Protein AF-A0A920PCF0-F1 (afdb_monomer)

Solvent-accessible surface area (backbone atoms only — not comparable to full-atom values): 4426 Å² total; per-residue (Å²): 133,51,82,49,74,46,69,56,58,98,83,18,73,44,69,24,54,64,87,34,45,41,84,77,43,82,65,62,59,96,89,36,70,62,88,55,58,27,53,80,39,69,82,38,51,63,79,71,63,71,91,77,51,93,73,90,83,85,88,74,82,79,80,89,126

Mean predicted aligned error: 4.72 Å

Nearest PDB structures (foldseek):
  4rvw-assembly1_A  TM=9.314E-01  e=2.224E-03  Neisseria meningitidis MC58
  4rdr-assembly1_A  TM=9.329E-01  e=1.251E-02  Neisseria meningitidis MC58
  4rdt-assembly1_A  TM=9.276E-01  e=1.632E-02  Neisseria meningitidis MC58
  4rdt-assembly2_B  TM=9.276E-01  e=1.632E-02  Neisseria meningitidis MC58
  1mqt-assembly1_D  TM=2.371E-01  e=4.329E+00  Swine vesicular disease virus

Sequence (65 aa):
MGVHGQSFGPGVGLPVIRGQDGPRVRIMTNGLGTNDASQNSPDHASIAVPLNAERIEILGACYIL

Secondary structure (DSSP, 8-state):
--EEEEESSTT-EEEEETTB-GGGS--EETTEE--SGGGT-TTSPPS--GGG-S-----PPPP--

pLDDT: mean 88.04, std 12.79, range [35.31, 96.69]

Radius of gyration: 12.06 Å; Cα contacts (8 Å, |Δi|>4): 79; chains: 1; bounding box: 37×27×25 Å

Foldseek 3Di:
DAWDWDDPPPVFTFIQGPNDGACVAFDDDPNHGQPDCCSVDRNDHGPDDCVPDPDDDDDDDDDDD

Structure (mmCIF, N/CA/C/O backbone):
data_AF-A0A920PCF0-F1
#
_entry.id   AF-A0A920PCF0-F1
#
loop_
_atom_site.group_PDB
_atom_site.id
_atom_site.type_symbol
_atom_site.label_atom_id
_atom_site.label_alt_id
_atom_site.label_comp_id
_atom_site.label_asym_id
_atom_site.label_entity_id
_atom_site.label_seq_id
_atom_site.pdbx_PDB_ins_code
_atom_site.Cartn_x
_atom_site.Cartn_y
_atom_site.Cartn_z
_atom_site.occupancy
_atom_site.B_iso_or_equiv
_atom_site.auth_seq_id
_atom_site.auth_comp_id
_atom_site.auth_asym_id
_atom_site.auth_atom_id
_atom_site.pdbx_PDB_model_num
ATOM 1 N N . MET A 1 1 ? -9.187 -15.719 2.639 1.00 58.00 1 MET A N 1
ATOM 2 C CA . MET A 1 1 ? -8.846 -14.633 1.694 1.00 58.00 1 MET A CA 1
ATOM 3 C C . MET A 1 1 ? -9.279 -13.311 2.304 1.00 58.00 1 MET A C 1
ATOM 5 O O . MET A 1 1 ? -10.446 -13.181 2.646 1.00 58.00 1 MET A O 1
ATOM 9 N N . GLY A 1 2 ? -8.347 -12.383 2.518 1.00 83.38 2 GLY A N 1
ATOM 10 C CA . GLY A 1 2 ? -8.567 -11.156 3.295 1.00 83.38 2 GLY A CA 1
ATOM 11 C C . GLY A 1 2 ? -7.517 -10.096 2.959 1.00 83.38 2 GLY A C 1
ATOM 12 O O . GLY A 1 2 ? -7.186 -9.946 1.784 1.00 83.38 2 GLY A O 1
ATOM 13 N N . VAL A 1 3 ? -6.994 -9.393 3.964 1.00 90.81 3 VAL A N 1
ATOM 14 C CA . VAL A 1 3 ? -5.957 -8.357 3.803 1.00 90.81 3 VAL A CA 1
ATOM 15 C C . VAL A 1 3 ? -4.569 -8.957 4.041 1.00 90.81 3 VAL A C 1
ATOM 17 O O . VAL A 1 3 ? -4.369 -9.645 5.038 1.00 90.81 3 VAL A O 1
ATOM 20 N N . HIS A 1 4 ? -3.624 -8.709 3.136 1.00 92.12 4 HIS A N 1
ATOM 21 C CA . HIS A 1 4 ? -2.200 -9.029 3.307 1.00 92.12 4 HIS A CA 1
ATOM 22 C C . HIS A 1 4 ? -1.322 -7.968 2.628 1.00 92.12 4 HIS A C 1
ATOM 24 O O . HIS A 1 4 ? -1.844 -7.085 1.954 1.00 92.12 4 HIS A O 1
ATOM 30 N N . GLY A 1 5 ? -0.005 -8.029 2.833 1.00 90.75 5 GLY A N 1
ATOM 31 C CA . GLY A 1 5 ? 0.954 -7.111 2.216 1.00 90.75 5 GLY A CA 1
ATOM 32 C C . GLY A 1 5 ? 1.635 -7.712 0.987 1.00 90.75 5 GLY A C 1
ATOM 33 O O . GLY A 1 5 ? 2.052 -8.869 1.011 1.00 90.75 5 GLY A O 1
ATOM 34 N N . GLN A 1 6 ? 1.784 -6.911 -0.061 1.00 91.75 6 GLN A N 1
ATOM 35 C CA . GLN A 1 6 ? 2.660 -7.149 -1.203 1.00 91.75 6 GLN A CA 1
ATOM 36 C C . GLN A 1 6 ? 4.012 -6.491 -0.942 1.00 91.75 6 GLN A C 1
ATOM 38 O O . GLN A 1 6 ? 4.057 -5.329 -0.545 1.00 91.75 6 GLN A O 1
ATOM 43 N N . SER A 1 7 ? 5.101 -7.2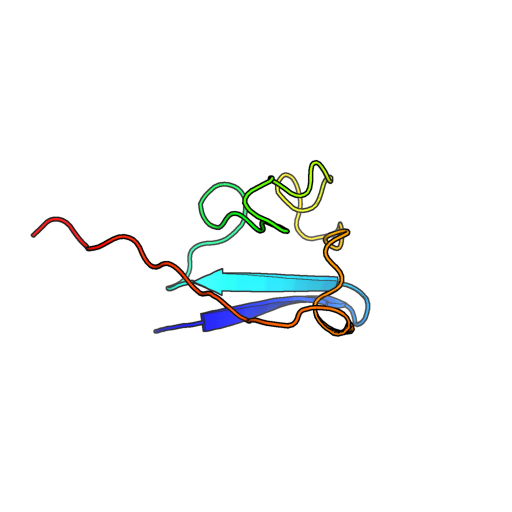26 -1.165 1.00 92.06 7 SER A N 1
ATOM 44 C CA . SER A 1 7 ? 6.464 -6.752 -0.915 1.00 92.06 7 SER A CA 1
ATOM 45 C C . SER A 1 7 ? 7.270 -6.637 -2.205 1.00 92.06 7 SER A C 1
ATOM 47 O O . SER A 1 7 ? 7.179 -7.499 -3.078 1.00 92.06 7 SER A O 1
ATOM 49 N N . PHE A 1 8 ? 8.106 -5.601 -2.270 1.00 93.12 8 PHE A N 1
ATOM 50 C CA . PHE A 1 8 ? 9.199 -5.451 -3.235 1.00 93.12 8 PHE A CA 1
ATOM 51 C C . PHE A 1 8 ? 10.524 -5.269 -2.473 1.00 93.12 8 PHE A C 1
ATOM 53 O O . PHE A 1 8 ? 11.256 -4.295 -2.629 1.00 93.12 8 PHE A O 1
ATOM 60 N N . GLY A 1 9 ? 10.783 -6.185 -1.536 1.00 92.69 9 GLY A N 1
ATOM 61 C CA . GLY A 1 9 ? 11.850 -6.056 -0.545 1.00 92.69 9 GLY A CA 1
ATOM 62 C C . GLY A 1 9 ? 11.393 -5.343 0.737 1.00 92.69 9 GLY A C 1
ATOM 63 O O . GLY A 1 9 ? 10.215 -5.013 0.889 1.00 92.69 9 GLY A O 1
ATOM 64 N N . PRO A 1 10 ? 12.310 -5.107 1.692 1.00 90.19 10 PRO A N 1
ATOM 65 C CA . PRO A 1 10 ? 11.963 -4.619 3.031 1.00 90.19 10 PRO A CA 1
ATOM 66 C C . PRO A 1 10 ? 11.445 -3.172 3.055 1.00 90.19 10 PRO A C 1
ATOM 68 O O . PRO A 1 10 ? 10.854 -2.762 4.048 1.00 90.19 10 PRO A O 1
ATOM 71 N N . GLY A 1 11 ? 11.672 -2.400 1.985 1.00 87.38 11 GLY A N 1
ATOM 72 C CA . GLY A 1 11 ? 11.278 -0.992 1.891 1.00 87.38 11 GLY A CA 1
ATOM 73 C C . GLY A 1 11 ? 9.883 -0.742 1.315 1.00 87.38 11 GLY A C 1
ATOM 74 O O . GLY A 1 11 ? 9.432 0.400 1.339 1.00 87.38 11 GLY A O 1
ATOM 75 N N . VAL A 1 12 ? 9.201 -1.769 0.794 1.00 92.62 12 VAL A N 1
ATOM 76 C CA . VAL A 1 12 ? 7.891 -1.611 0.148 1.00 92.62 12 VAL A CA 1
ATOM 77 C C . VAL A 1 12 ? 6.902 -2.639 0.684 1.00 92.62 12 VAL A C 1
ATOM 79 O O . VAL A 1 12 ? 7.180 -3.839 0.683 1.00 92.62 12 VAL A O 1
ATOM 82 N N . GLY A 1 13 ? 5.741 -2.148 1.122 1.00 91.06 13 GLY A N 1
ATOM 83 C CA . GLY A 1 13 ? 4.615 -2.939 1.608 1.00 91.06 13 GLY A CA 1
ATOM 84 C C . GLY A 1 13 ? 3.291 -2.302 1.189 1.00 91.06 13 GLY A C 1
ATOM 85 O O . GLY A 1 13 ? 2.893 -1.302 1.781 1.0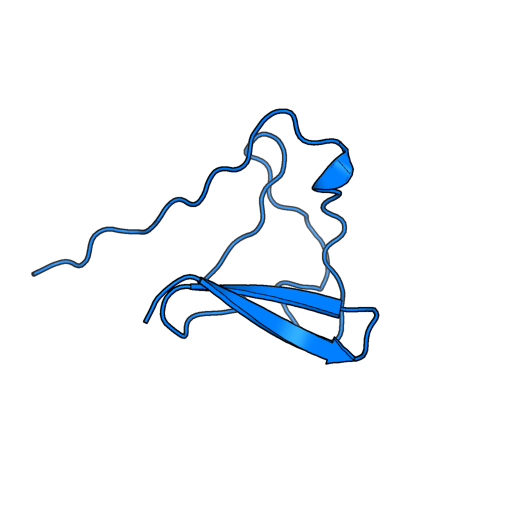0 91.06 13 GLY A O 1
ATOM 86 N N . LEU A 1 14 ? 2.615 -2.862 0.182 1.00 94.25 14 LEU A N 1
ATOM 87 C CA . LEU A 1 14 ? 1.320 -2.365 -0.309 1.00 94.25 14 LEU A CA 1
ATOM 88 C C . LEU A 1 14 ? 0.173 -3.312 0.082 1.00 94.25 14 LEU A C 1
ATOM 90 O O . LEU A 1 14 ? 0.375 -4.526 0.117 1.00 94.25 14 LEU A O 1
ATOM 94 N N . PRO A 1 15 ? -1.030 -2.806 0.402 1.00 93.44 15 PRO A N 1
ATOM 95 C CA . PRO A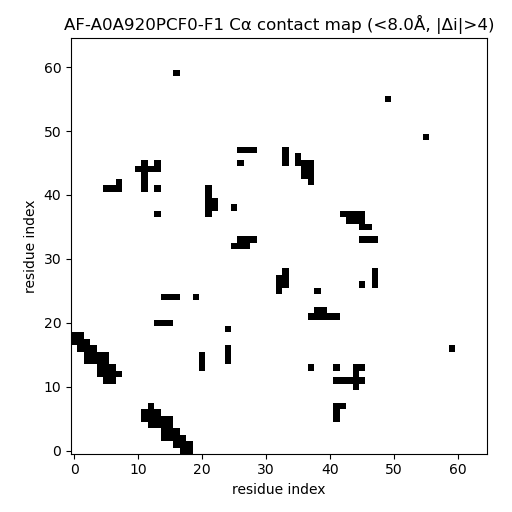 1 15 ? -2.146 -3.647 0.810 1.00 93.44 15 PRO A CA 1
ATOM 96 C C . PRO A 1 15 ? -2.743 -4.404 -0.380 1.00 93.44 15 PRO A C 1
ATOM 98 O O . PRO A 1 15 ? -3.096 -3.820 -1.401 1.00 93.44 15 PRO A O 1
ATOM 101 N N . VAL A 1 16 ? -2.954 -5.703 -0.191 1.00 92.88 16 VAL A N 1
ATOM 102 C CA . VAL A 1 16 ? -3.699 -6.572 -1.101 1.00 92.88 16 VAL A CA 1
ATOM 103 C C . VAL A 1 16 ? -4.980 -7.014 -0.409 1.00 92.88 16 VAL A C 1
ATOM 105 O O . VAL A 1 16 ? -4.951 -7.662 0.642 1.00 92.88 16 VAL A O 1
ATOM 108 N N . ILE A 1 17 ? -6.127 -6.687 -1.002 1.00 92.50 17 ILE A N 1
ATOM 109 C CA . ILE A 1 17 ? -7.451 -6.978 -0.445 1.00 92.50 17 ILE A CA 1
ATOM 110 C C . ILE A 1 17 ? -8.119 -8.039 -1.308 1.00 92.50 17 ILE A C 1
ATOM 112 O O . ILE A 1 17 ? -8.494 -7.788 -2.449 1.00 92.50 17 ILE A O 1
ATOM 116 N N . ARG A 1 18 ? -8.294 -9.246 -0.758 1.00 91.75 18 ARG A N 1
ATOM 117 C CA . ARG A 1 18 ? -8.917 -10.390 -1.457 1.00 91.75 18 ARG A CA 1
ATOM 118 C C . ARG A 1 18 ? -8.246 -10.700 -2.806 1.00 91.75 18 ARG A C 1
ATOM 120 O O . ARG A 1 18 ? -8.921 -11.009 -3.783 1.00 91.75 18 ARG A O 1
ATOM 127 N N . GLY A 1 19 ? -6.917 -10.601 -2.846 1.00 91.38 19 GLY A N 1
ATOM 128 C CA . GLY A 1 19 ? -6.120 -10.828 -4.056 1.00 91.38 19 GLY A CA 1
ATOM 129 C C . GLY A 1 19 ? -6.148 -9.675 -5.064 1.00 91.38 19 GLY A C 1
ATOM 130 O O . GLY A 1 19 ? -5.663 -9.855 -6.172 1.00 91.38 19 GLY A O 1
ATOM 131 N N . GLN A 1 20 ? -6.728 -8.525 -4.708 1.00 92.50 20 GLN A N 1
ATOM 132 C CA . GLN A 1 20 ? -6.695 -7.308 -5.518 1.00 92.50 20 GLN A CA 1
ATOM 133 C C . GLN A 1 20 ? -5.636 -6.347 -4.985 1.00 92.50 20 GLN A C 1
ATOM 135 O O . GLN A 1 20 ? -5.532 -6.169 -3.773 1.00 92.50 20 GLN A O 1
ATOM 140 N N . ASP A 1 21 ? -4.914 -5.710 -5.894 1.00 91.50 21 ASP A N 1
ATOM 141 C CA . ASP A 1 21 ? -3.838 -4.751 -5.660 1.00 91.50 21 ASP A CA 1
ATOM 142 C C . ASP A 1 21 ? -3.891 -3.608 -6.699 1.00 91.50 21 ASP A C 1
ATOM 144 O O . ASP A 1 21 ? -4.814 -3.520 -7.526 1.00 91.50 21 ASP A O 1
ATOM 148 N N . GLY A 1 22 ? -2.920 -2.692 -6.628 1.00 90.19 22 GLY A N 1
ATOM 149 C CA . GLY A 1 22 ? -2.746 -1.608 -7.596 1.00 90.19 22 GLY A CA 1
ATOM 150 C C . GLY A 1 22 ? -4.008 -0.745 -7.761 1.00 90.19 22 GLY A C 1
ATOM 151 O O . GLY A 1 22 ? -4.633 -0.368 -6.771 1.00 90.19 22 GLY A O 1
ATOM 152 N N . PRO A 1 23 ? -4.465 -0.439 -8.990 1.00 90.94 23 PRO A N 1
ATOM 153 C CA . PRO A 1 23 ? -5.624 0.432 -9.220 1.00 90.94 23 PRO A CA 1
ATOM 154 C C . PRO A 1 23 ? -6.947 -0.029 -8.581 1.00 90.94 23 PRO A C 1
ATOM 156 O O . PRO A 1 23 ? -7.883 0.766 -8.492 1.00 90.94 23 PRO A O 1
ATOM 159 N N . ARG A 1 24 ? -7.047 -1.295 -8.153 1.00 91.75 24 ARG A N 1
ATOM 160 C CA . ARG A 1 24 ? -8.247 -1.864 -7.516 1.00 91.75 24 ARG A CA 1
ATOM 161 C C . ARG A 1 24 ? -8.268 -1.681 -5.998 1.00 91.75 24 ARG A C 1
ATOM 163 O O . ARG A 1 24 ? -9.332 -1.809 -5.395 1.00 91.75 24 ARG A O 1
ATOM 170 N N . VAL A 1 25 ? -7.125 -1.367 -5.390 1.00 92.62 25 VAL A N 1
ATOM 171 C CA . VAL A 1 25 ? -6.996 -1.035 -3.967 1.00 92.62 25 VAL A CA 1
ATOM 172 C C . VAL A 1 25 ? -6.359 0.341 -3.864 1.00 92.62 25 VAL A C 1
ATOM 174 O O . VAL A 1 25 ? -5.197 0.532 -4.197 1.00 92.62 25 VAL A O 1
ATOM 177 N N . ARG A 1 26 ? -7.137 1.330 -3.423 1.00 92.06 26 ARG A N 1
ATOM 178 C CA . ARG A 1 26 ? -6.666 2.712 -3.321 1.00 92.06 26 ARG A CA 1
ATOM 179 C C . ARG A 1 26 ? -6.296 3.049 -1.886 1.00 92.06 26 ARG A C 1
ATOM 181 O O . ARG A 1 26 ? -7.130 2.924 -0.992 1.00 92.06 26 ARG A O 1
ATOM 188 N N . ILE A 1 27 ? -5.073 3.532 -1.694 1.00 93.75 27 ILE A N 1
ATOM 189 C CA . ILE A 1 27 ? -4.630 4.119 -0.429 1.00 93.75 27 ILE A CA 1
ATOM 190 C C . ILE A 1 27 ? -5.055 5.589 -0.407 1.00 93.75 27 ILE A C 1
ATOM 192 O O . ILE A 1 27 ? -4.928 6.305 -1.406 1.00 93.75 27 ILE A O 1
ATOM 196 N N . MET A 1 28 ? -5.602 6.032 0.723 1.00 93.44 28 MET A N 1
ATOM 197 C CA . MET A 1 28 ? -6.041 7.409 0.923 1.00 93.44 28 MET A CA 1
ATOM 198 C C . MET A 1 28 ? -5.636 7.900 2.309 1.00 93.44 28 MET A C 1
ATOM 200 O O . MET A 1 28 ? -5.700 7.148 3.280 1.00 93.44 28 MET A O 1
ATOM 204 N N . THR A 1 29 ? -5.298 9.181 2.396 1.00 93.62 29 THR A N 1
ATOM 205 C CA . THR A 1 29 ? -5.065 9.900 3.649 1.00 93.62 29 THR A CA 1
ATOM 206 C C . THR A 1 29 ? -6.083 11.0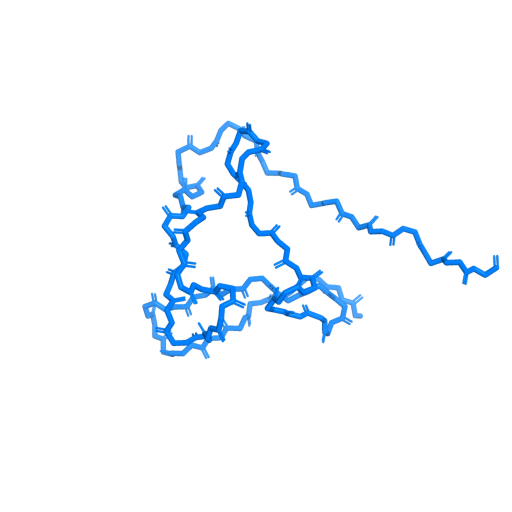29 3.723 1.00 93.62 29 THR A C 1
ATOM 208 O O . THR A 1 29 ? -6.170 11.838 2.803 1.00 93.62 29 THR A O 1
ATOM 211 N N . ASN A 1 30 ? -6.881 11.084 4.793 1.00 92.75 30 ASN A N 1
ATOM 212 C CA . ASN A 1 30 ? -7.934 12.097 4.975 1.00 92.75 30 ASN A CA 1
ATOM 213 C C . ASN A 1 30 ? -8.916 12.185 3.786 1.00 92.75 30 ASN A C 1
ATOM 215 O O . ASN A 1 30 ? -9.321 13.270 3.376 1.00 92.75 30 ASN A O 1
ATOM 219 N N . GLY A 1 31 ? -9.262 11.036 3.195 1.00 91.75 31 GLY A N 1
ATOM 220 C CA . GLY A 1 31 ? -10.159 10.951 2.035 1.00 91.75 31 GLY A CA 1
ATOM 221 C C . GLY A 1 31 ? -9.532 11.355 0.695 1.00 91.75 31 GLY A C 1
ATOM 222 O O . GLY A 1 31 ? -10.197 11.264 -0.335 1.00 91.75 31 GLY A O 1
ATOM 223 N N . LEU A 1 32 ? -8.260 11.762 0.679 1.00 93.00 32 LEU A N 1
ATOM 224 C CA . LEU A 1 32 ? -7.525 12.114 -0.533 1.00 93.00 32 LEU A CA 1
ATOM 225 C C . LEU A 1 32 ? -6.608 10.966 -0.952 1.00 93.00 32 LEU A C 1
ATOM 227 O O . LEU A 1 32 ? -5.933 10.362 -0.120 1.00 93.00 32 LEU A O 1
ATOM 231 N N . GLY A 1 33 ? -6.568 10.671 -2.252 1.00 91.38 33 GLY A N 1
ATOM 232 C CA . GLY A 1 33 ? -5.606 9.717 -2.806 1.00 91.38 33 GLY A CA 1
ATOM 233 C C . GLY A 1 33 ? -4.165 10.186 -2.596 1.00 91.38 33 GLY A C 1
ATOM 234 O O . GLY A 1 33 ? -3.890 11.383 -2.609 1.00 91.38 33 GLY A O 1
ATOM 235 N N . THR A 1 34 ? -3.242 9.240 -2.432 1.00 91.00 34 THR A N 1
ATOM 236 C CA . THR A 1 34 ? -1.833 9.517 -2.098 1.00 91.00 34 THR A CA 1
ATOM 237 C C . THR A 1 34 ? -1.035 10.201 -3.214 1.00 91.00 34 THR A C 1
ATOM 239 O O . THR A 1 34 ? 0.001 10.796 -2.934 1.00 91.00 34 THR A O 1
ATOM 242 N N . ASN A 1 35 ? -1.528 10.155 -4.460 1.00 91.31 35 ASN A N 1
ATOM 243 C CA . ASN A 1 35 ? -0.914 10.759 -5.651 1.00 91.31 35 ASN A CA 1
ATOM 244 C C . ASN A 1 35 ? 0.581 10.413 -5.820 1.00 91.31 35 ASN A C 1
ATOM 246 O O . ASN A 1 35 ? 1.400 11.262 -6.169 1.00 91.31 35 ASN A O 1
ATOM 250 N N . ASP A 1 36 ? 0.926 9.157 -5.550 1.00 93.50 36 ASP A N 1
ATOM 251 C CA . ASP A 1 36 ? 2.265 8.590 -5.694 1.00 93.50 36 ASP A CA 1
ATOM 252 C C . ASP A 1 3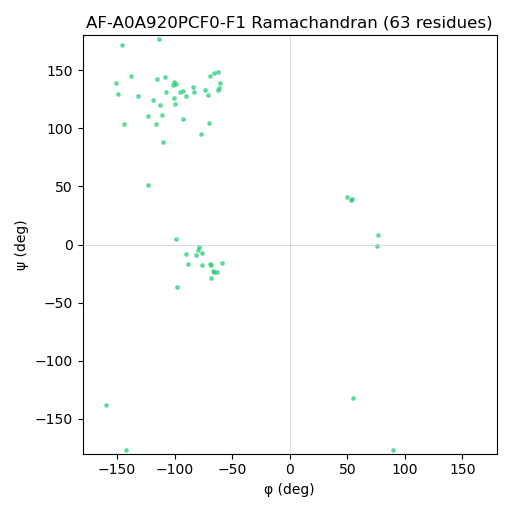6 ? 2.289 7.524 -6.812 1.00 93.50 36 ASP A C 1
ATOM 254 O O . ASP A 1 36 ? 1.269 7.205 -7.427 1.00 93.50 36 ASP A O 1
ATOM 258 N N . ALA A 1 37 ? 3.469 6.966 -7.094 1.00 94.62 37 ALA A N 1
ATOM 259 C CA . ALA A 1 37 ? 3.639 5.926 -8.111 1.00 94.62 37 ALA A CA 1
ATOM 260 C C . ALA A 1 37 ? 3.232 4.516 -7.634 1.00 94.62 37 ALA A C 1
ATOM 262 O O . ALA A 1 37 ? 3.208 3.591 -8.447 1.00 94.62 37 ALA A O 1
ATOM 263 N N . SER A 1 38 ? 2.871 4.338 -6.354 1.00 93.19 38 SER A N 1
ATOM 264 C CA . SER A 1 38 ? 2.566 3.016 -5.780 1.00 93.19 38 SER A CA 1
ATOM 265 C C . SER A 1 38 ? 1.314 2.370 -6.381 1.00 93.19 38 SER A C 1
ATOM 267 O O . SER A 1 38 ? 1.183 1.149 -6.417 1.00 93.19 38 SER A O 1
ATOM 269 N N . GLN A 1 39 ? 0.408 3.185 -6.934 1.00 90.19 39 GLN A N 1
ATOM 270 C CA . GLN A 1 39 ? -0.768 2.706 -7.662 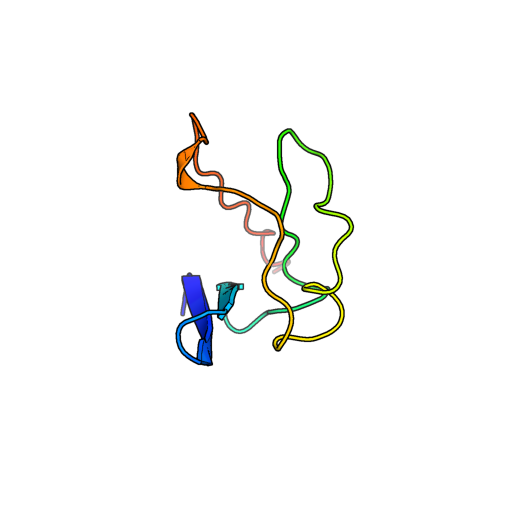1.00 90.19 39 GLN A CA 1
ATOM 271 C C . GLN A 1 39 ? -0.441 2.204 -9.078 1.00 90.19 39 GLN A C 1
ATOM 273 O O . GLN A 1 39 ? -1.259 1.498 -9.671 1.00 90.19 39 GLN A O 1
ATOM 278 N N . ASN A 1 40 ? 0.723 2.575 -9.619 1.00 91.25 40 ASN A N 1
ATOM 279 C CA . ASN A 1 40 ? 1.147 2.230 -10.974 1.00 91.25 40 ASN A CA 1
ATOM 280 C C . ASN A 1 40 ? 2.077 1.018 -10.974 1.00 91.25 40 ASN A C 1
ATOM 282 O O . ASN A 1 40 ? 2.016 0.213 -11.901 1.00 91.25 40 ASN A O 1
ATOM 286 N N . SER A 1 41 ? 2.939 0.907 -9.960 1.00 91.19 41 SER A N 1
ATOM 287 C CA . SER A 1 41 ? 3.923 -0.165 -9.864 1.00 91.19 41 SER A CA 1
ATOM 288 C C . SER A 1 41 ? 4.264 -0.500 -8.404 1.00 91.19 41 SER A C 1
ATOM 290 O O . SER A 1 41 ? 4.417 0.409 -7.585 1.00 91.19 41 SER A O 1
ATOM 292 N N . PRO A 1 42 ? 4.397 -1.795 -8.057 1.00 91.25 42 PRO A N 1
ATOM 293 C CA . PRO A 1 42 ? 4.593 -2.243 -6.680 1.00 91.25 42 PRO A CA 1
ATOM 294 C C . PRO A 1 42 ? 6.021 -2.086 -6.149 1.00 91.25 42 PRO A C 1
ATOM 296 O O . PRO A 1 42 ? 6.271 -2.419 -4.995 1.00 91.25 42 PRO A O 1
ATOM 299 N N . ASP A 1 43 ? 6.958 -1.612 -6.967 1.00 92.75 43 ASP A N 1
ATOM 300 C CA . ASP A 1 43 ? 8.317 -1.233 -6.560 1.00 92.75 43 ASP A CA 1
ATOM 301 C C . ASP A 1 43 ? 8.387 0.175 -5.949 1.00 92.75 43 ASP A C 1
ATOM 303 O O . ASP A 1 43 ? 9.395 0.545 -5.346 1.00 92.75 43 ASP A O 1
ATOM 307 N N . HIS A 1 44 ? 7.300 0.941 -6.033 1.00 94.94 44 HIS A N 1
ATOM 308 C CA . HIS A 1 44 ? 7.167 2.233 -5.381 1.00 94.94 44 HIS A CA 1
ATOM 309 C C . HIS A 1 44 ? 6.359 2.110 -4.084 1.00 94.94 44 HIS A C 1
ATOM 311 O O . HIS A 1 44 ? 5.190 1.727 -4.089 1.00 94.94 44 HIS A O 1
ATOM 317 N N . ALA A 1 45 ? 6.969 2.486 -2.958 1.00 93.94 45 ALA A N 1
ATOM 318 C CA . ALA A 1 45 ? 6.257 2.614 -1.690 1.00 93.94 45 ALA A CA 1
ATOM 319 C C . ALA A 1 45 ? 5.225 3.749 -1.748 1.00 93.94 45 ALA A C 1
ATOM 321 O O . ALA A 1 45 ? 5.444 4.773 -2.402 1.00 93.94 45 ALA A O 1
ATOM 322 N N . SER A 1 46 ? 4.116 3.582 -1.027 1.00 93.75 46 SER A N 1
ATOM 323 C CA . SER A 1 46 ? 3.174 4.681 -0.839 1.00 93.75 46 SER A CA 1
ATOM 324 C C . SER A 1 46 ? 3.783 5.767 0.046 1.00 93.75 46 SER A C 1
ATOM 326 O O . SER A 1 46 ? 4.502 5.471 1.000 1.00 93.75 46 SER A O 1
ATOM 328 N N . ILE A 1 47 ? 3.448 7.027 -0.235 1.00 94.06 47 ILE A N 1
ATOM 329 C CA . ILE A 1 47 ? 3.810 8.167 0.620 1.00 94.06 47 ILE A CA 1
ATOM 330 C C . ILE A 1 47 ? 2.935 8.258 1.884 1.00 94.06 47 ILE A C 1
ATOM 332 O O . ILE A 1 47 ? 3.194 9.078 2.764 1.00 94.06 47 ILE A O 1
ATOM 336 N N . ALA A 1 48 ? 1.886 7.435 2.001 1.00 92.19 48 ALA A N 1
ATOM 337 C CA . ALA A 1 48 ? 1.055 7.398 3.198 1.00 92.19 48 ALA A CA 1
ATOM 338 C C . ALA A 1 48 ? 1.874 6.968 4.428 1.00 92.19 48 ALA A C 1
ATOM 340 O O . ALA A 1 48 ? 2.582 5.963 4.400 1.00 92.19 48 ALA A O 1
ATOM 341 N N . VAL A 1 49 ? 1.733 7.706 5.535 1.00 91.38 49 VAL A N 1
ATOM 342 C CA . VAL A 1 49 ? 2.448 7.443 6.794 1.00 91.38 49 VAL A CA 1
ATOM 343 C C . VAL A 1 49 ? 1.454 6.939 7.848 1.00 91.38 49 VAL A C 1
ATOM 345 O O . VAL A 1 49 ? 0.900 7.742 8.601 1.00 91.38 49 VAL A O 1
ATOM 348 N N . PRO A 1 50 ? 1.204 5.617 7.934 1.00 89.19 50 PRO A N 1
ATOM 349 C CA . PRO A 1 50 ? 0.195 5.062 8.839 1.00 89.19 50 PRO A CA 1
ATOM 350 C C . PRO A 1 50 ? 0.546 5.243 10.320 1.00 89.19 50 PRO A C 1
ATOM 352 O O . PRO A 1 50 ? -0.351 5.260 11.154 1.00 8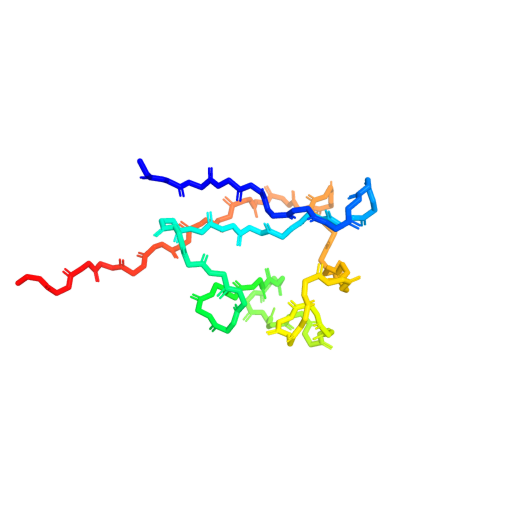9.19 50 PRO A O 1
ATOM 355 N N . LEU A 1 51 ? 1.830 5.422 10.656 1.00 92.94 51 LEU A N 1
ATOM 356 C CA . LEU A 1 51 ? 2.283 5.626 12.037 1.00 92.94 51 LEU A CA 1
ATOM 357 C C . LEU A 1 51 ? 1.720 6.913 12.670 1.00 92.94 51 LEU A C 1
ATOM 359 O O . LEU A 1 51 ? 1.611 6.992 13.889 1.00 92.94 51 LEU A O 1
ATOM 363 N N . ASN A 1 52 ? 1.331 7.890 11.845 1.00 92.31 52 ASN A N 1
ATOM 364 C CA . ASN A 1 52 ? 0.757 9.162 12.289 1.00 92.31 52 ASN A CA 1
ATOM 365 C C . ASN A 1 52 ? -0.780 9.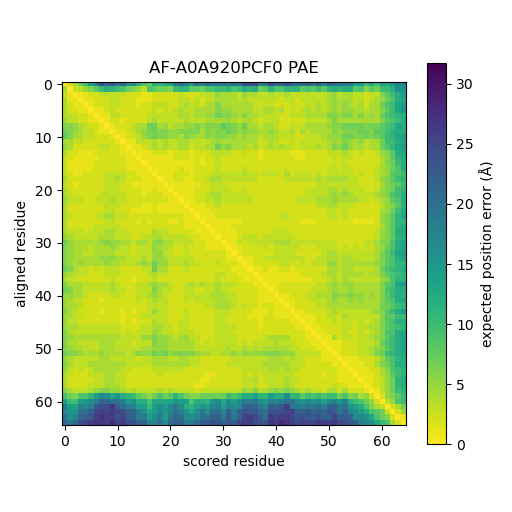187 12.200 1.00 92.31 52 ASN A C 1
ATOM 367 O O . ASN A 1 52 ? -1.384 10.240 12.393 1.00 92.31 52 ASN A O 1
ATOM 371 N N . ALA A 1 53 ? -1.423 8.070 11.847 1.00 94.00 53 ALA A N 1
ATOM 372 C CA . ALA A 1 53 ? -2.867 8.024 11.670 1.00 94.00 53 ALA A CA 1
ATOM 373 C C . ALA A 1 53 ? -3.585 7.827 13.012 1.00 94.00 53 ALA A C 1
ATOM 375 O O . ALA A 1 53 ? -3.292 6.892 13.752 1.00 94.00 53 ALA A O 1
ATOM 376 N N . GLU A 1 54 ? -4.602 8.647 13.284 1.00 96.69 54 GLU A N 1
ATOM 377 C CA . GLU A 1 54 ? -5.532 8.405 14.397 1.00 96.69 54 GLU A CA 1
ATOM 378 C C . GLU A 1 54 ? -6.410 7.172 14.138 1.00 96.69 54 GLU A C 1
ATOM 380 O O . GLU A 1 54 ? -6.845 6.498 15.074 1.00 96.69 54 GLU A O 1
ATOM 385 N N . ARG A 1 55 ? -6.688 6.867 12.858 1.00 94.75 55 ARG A N 1
ATOM 386 C CA . ARG A 1 55 ? -7.578 5.771 12.478 1.00 94.75 55 ARG A CA 1
ATOM 387 C C . ARG A 1 55 ? -7.240 5.087 11.147 1.00 94.75 55 ARG A C 1
ATOM 389 O O . ARG A 1 55 ? -7.116 5.711 10.101 1.00 94.75 55 ARG A O 1
ATOM 396 N N . ILE A 1 56 ? -7.174 3.762 11.265 1.00 93.50 56 ILE A N 1
ATOM 397 C CA . ILE A 1 56 ? -7.154 2.662 10.287 1.00 93.50 56 ILE A CA 1
ATOM 398 C C . ILE A 1 56 ? -8.498 2.280 9.638 1.00 93.50 56 ILE A C 1
ATOM 400 O O . ILE A 1 56 ? -9.198 1.482 10.259 1.00 93.50 56 ILE A O 1
ATOM 404 N N . GLU A 1 57 ? -8.905 2.754 8.455 1.00 93.56 57 GLU A N 1
ATOM 405 C CA . GLU A 1 57 ? -10.110 2.220 7.782 1.00 93.56 57 GLU A CA 1
ATOM 406 C C . GLU A 1 57 ? -9.800 1.353 6.566 1.00 93.56 57 GLU A C 1
ATOM 408 O O . GLU A 1 57 ? -9.079 1.762 5.661 1.00 93.56 57 GLU A O 1
ATOM 413 N N . ILE A 1 58 ? -10.427 0.175 6.509 1.00 91.50 58 ILE A N 1
ATOM 414 C CA . ILE A 1 58 ? -10.407 -0.696 5.333 1.00 91.50 58 ILE A CA 1
ATOM 415 C C . ILE A 1 58 ? -11.835 -0.812 4.807 1.00 91.50 58 ILE A C 1
ATOM 417 O O . ILE A 1 58 ? -12.667 -1.520 5.374 1.00 91.50 58 ILE A O 1
ATOM 421 N N . LEU A 1 59 ? -12.113 -0.107 3.710 1.00 89.38 59 LEU A N 1
ATOM 422 C CA . LEU A 1 59 ? -13.412 -0.133 3.044 1.00 89.38 59 LEU A CA 1
ATOM 423 C C . LEU A 1 59 ? -13.401 -1.207 1.952 1.00 89.38 59 LEU A C 1
ATOM 425 O O . LEU A 1 59 ? -12.757 -1.063 0.915 1.00 89.38 59 LEU A O 1
ATOM 429 N N . GLY A 1 60 ? -14.107 -2.310 2.190 1.00 79.06 60 GLY A N 1
ATOM 430 C CA . GLY A 1 60 ? -14.329 -3.337 1.178 1.00 79.06 60 GLY A CA 1
ATOM 431 C C . GLY A 1 60 ? -15.600 -3.047 0.389 1.00 79.06 60 GLY A C 1
ATOM 432 O O . GLY A 1 60 ? -16.665 -2.906 0.982 1.00 79.06 60 GLY A O 1
ATOM 433 N N . ALA A 1 61 ? -15.527 -3.019 -0.943 1.00 65.44 61 ALA A N 1
ATOM 434 C CA . ALA A 1 61 ? -16.740 -3.044 -1.754 1.00 65.44 61 ALA A CA 1
ATOM 435 C C . ALA A 1 61 ? -17.509 -4.354 -1.500 1.00 65.44 61 ALA A C 1
ATOM 437 O O . ALA A 1 61 ? -16.910 -5.441 -1.446 1.00 65.44 61 ALA A O 1
ATOM 438 N N . CYS A 1 62 ? -18.824 -4.224 -1.323 1.00 53.06 62 CYS A N 1
ATOM 439 C CA . CYS A 1 62 ? -19.764 -5.336 -1.298 1.00 53.06 62 CYS A CA 1
ATOM 440 C C . CYS A 1 62 ? -19.711 -6.068 -2.648 1.00 53.06 62 CYS A C 1
ATOM 442 O O . CYS A 1 62 ? -19.601 -5.435 -3.699 1.00 53.06 62 CYS A O 1
ATOM 444 N N . TYR A 1 63 ? -19.750 -7.396 -2.618 1.00 49.22 63 TYR A N 1
ATOM 445 C CA . TYR A 1 63 ? -19.902 -8.206 -3.822 1.00 49.22 63 TYR A CA 1
ATOM 446 C C . TYR A 1 63 ? -21.347 -8.020 -4.313 1.00 49.22 63 TYR A C 1
ATOM 448 O O . TYR A 1 63 ? -22.269 -8.171 -3.515 1.00 49.22 63 TYR A O 1
ATOM 456 N N . ILE A 1 64 ? -21.558 -7.676 -5.586 1.00 35.31 64 ILE A N 1
ATOM 457 C CA . ILE A 1 64 ? -22.871 -7.876 -6.214 1.00 35.31 64 ILE A CA 1
ATOM 458 C C . ILE A 1 64 ? -23.019 -9.394 -6.371 1.00 35.31 64 ILE A C 1
ATOM 460 O O 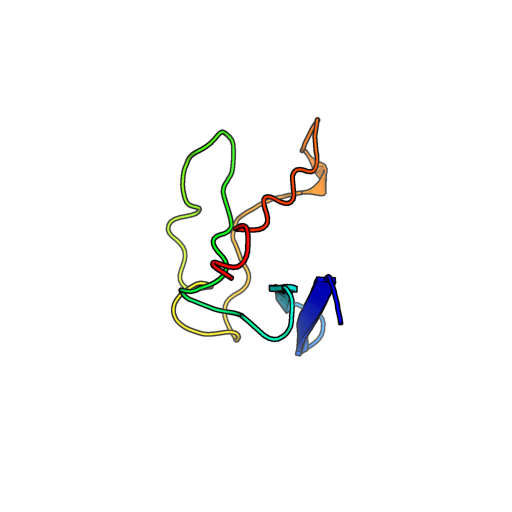. ILE A 1 64 ? -22.338 -9.989 -7.206 1.00 35.31 64 ILE A O 1
ATOM 464 N N . LEU A 1 65 ? -23.838 -10.007 -5.515 1.00 38.75 65 LEU A N 1
ATOM 465 C CA . LEU A 1 65 ? -24.619 -11.196 -5.858 1.00 38.75 65 LEU A CA 1
ATOM 466 C C . LEU A 1 65 ? -26.056 -10.742 -6.098 1.00 38.75 65 LEU A C 1
ATOM 468 O O . LEU A 1 65 ? -26.521 -9.889 -5.306 1.00 38.75 65 LEU A O 1
#